Protein AF-A0A1W9TY98-F1 (afdb_monomer_lite)

Sequence (100 aa):
MCKQHLKLVKEIQIRNYDGLIGHTSLVMARYNILSLFQRESVDQRSFGDLFRACNEELVNIAFIDALSESVINSMLDLIMGKALVYFGLQNNPMPQLEGE

Secondary structure (DSSP, 8-state):
-HHHHTTTTTS----SHHHHHHHHHHHHHHHHHHHHHHHHHH-HHHHHHHHHHHHHHHHHHHHHHHHHHHHHHHHHHHHHHHHHHHTT-S--PPP-----

Foldseek 3Di:
DVCVVLPLPPPDPDPDPVVSVVSVVVSVVVVVVVVVVVCVVPPVPVVVVVVVVVVVVVVVVVVVVVVVVVVVVVVVVVVVVVVCVVVVVDPDDPDPPDDD

Radius of gyration: 33.65 Å; chains: 1; bounding box: 78×22×86 Å

pLDDT: mean 79.24, std 12.84, range [37.47, 93.38]

Structure (mmCIF, N/CA/C/O backbone):
data_AF-A0A1W9TY98-F1
#
_entry.id   AF-A0A1W9TY98-F1
#
loop_
_atom_site.group_PDB
_atom_site.id
_atom_site.type_symbol
_atom_site.label_atom_id
_atom_site.label_alt_id
_atom_site.label_comp_id
_atom_site.label_asym_id
_atom_site.label_entity_id
_atom_site.label_seq_id
_atom_site.pdbx_PDB_ins_code
_atom_site.Cartn_x
_atom_site.Cartn_y
_atom_site.Cartn_z
_atom_site.occupancy
_atom_site.B_iso_or_equiv
_atom_site.auth_seq_id
_atom_site.auth_comp_id
_atom_site.auth_asym_id
_atom_site.auth_atom_id
_atom_site.pdbx_PDB_model_num
ATOM 1 N N . MET A 1 1 ? -20.263 8.474 21.411 1.00 57.09 1 MET A N 1
ATOM 2 C CA . MET A 1 1 ? -20.675 7.485 20.393 1.00 57.09 1 MET A CA 1
ATOM 3 C C . MET A 1 1 ? -19.563 6.482 20.063 1.00 57.09 1 MET A C 1
ATOM 5 O O . MET A 1 1 ? -19.721 5.319 20.411 1.00 57.09 1 MET A O 1
ATOM 9 N N . CYS A 1 2 ? -18.405 6.892 19.523 1.00 68.19 2 CYS A N 1
ATOM 10 C CA . CYS A 1 2 ? -17.360 5.943 19.082 1.00 68.19 2 CYS A CA 1
ATOM 11 C C . CYS A 1 2 ? -16.740 5.084 20.202 1.00 68.19 2 CYS A C 1
ATOM 13 O O . CYS A 1 2 ? -16.544 3.891 20.010 1.00 68.19 2 CYS A O 1
ATOM 15 N N . LYS A 1 3 ? -16.503 5.640 21.403 1.00 66.88 3 LYS A N 1
ATOM 16 C CA . LYS A 1 3 ? -15.883 4.895 22.524 1.00 66.88 3 LYS A CA 1
ATOM 17 C C . LYS A 1 3 ? -16.678 3.658 22.970 1.00 66.88 3 LYS A C 1
ATOM 19 O O . LYS A 1 3 ? -16.085 2.669 23.386 1.00 66.88 3 LYS A O 1
ATOM 24 N N . GLN A 1 4 ? -18.009 3.721 22.896 1.00 69.75 4 GLN A N 1
ATOM 25 C CA . GLN A 1 4 ? -18.888 2.601 23.251 1.00 69.75 4 GLN A CA 1
ATOM 26 C C . GLN A 1 4 ? -18.977 1.569 22.121 1.00 69.75 4 GLN A C 1
ATOM 28 O O . GLN A 1 4 ? -18.972 0.378 22.407 1.00 69.75 4 GLN A O 1
ATOM 33 N N . HIS A 1 5 ? -18.995 2.015 20.859 1.00 73.94 5 HIS A N 1
ATOM 34 C CA . HIS A 1 5 ? -18.974 1.132 19.684 1.00 73.94 5 HIS A CA 1
ATOM 35 C C . HIS A 1 5 ? -17.668 0.339 19.569 1.00 73.94 5 HIS A C 1
ATOM 37 O O . HIS A 1 5 ? -17.687 -0.860 19.326 1.00 73.94 5 HIS A O 1
ATOM 43 N N . LEU A 1 6 ? -16.540 0.999 19.823 1.00 76.06 6 LEU A N 1
ATOM 44 C CA . LEU A 1 6 ? -15.207 0.391 19.873 1.00 76.06 6 LEU A CA 1
ATOM 45 C C . LEU A 1 6 ? -14.956 -0.387 21.175 1.00 76.06 6 LEU A C 1
ATOM 47 O O . LEU A 1 6 ? -13.871 -0.921 21.367 1.00 76.06 6 LEU A O 1
ATOM 51 N N . LYS A 1 7 ? -15.935 -0.399 22.093 1.00 76.69 7 LYS A N 1
ATOM 52 C CA . LYS A 1 7 ? -15.912 -1.100 23.386 1.00 76.69 7 LYS A CA 1
ATOM 53 C C . LYS A 1 7 ? -14.684 -0.832 24.275 1.00 76.69 7 LYS A C 1
ATOM 55 O O . LYS A 1 7 ? -14.448 -1.567 25.230 1.00 76.69 7 LYS A O 1
ATOM 60 N N . LEU A 1 8 ? -13.996 0.293 24.061 1.00 75.25 8 LEU A N 1
ATOM 61 C CA . LEU A 1 8 ? -12.752 0.686 24.745 1.00 75.25 8 LEU A CA 1
ATOM 62 C C . LEU A 1 8 ? -12.822 0.646 26.278 1.00 75.25 8 LEU A C 1
ATOM 64 O O . LEU A 1 8 ? -11.804 0.448 26.928 1.00 75.25 8 LEU A O 1
ATOM 68 N N . VAL A 1 9 ? -14.007 0.875 26.848 1.00 70.12 9 VAL A N 1
ATOM 69 C CA . VAL A 1 9 ? -14.202 1.039 28.299 1.00 70.12 9 VAL A CA 1
ATOM 70 C C . VAL A 1 9 ? -14.754 -0.220 28.973 1.00 70.12 9 VAL A C 1
ATOM 72 O O . VAL A 1 9 ? -14.525 -0.421 30.158 1.00 70.12 9 VAL A O 1
ATOM 75 N N . LYS A 1 10 ? -15.520 -1.054 28.258 1.00 70.94 10 LYS A N 1
ATOM 76 C CA . LYS A 1 10 ? -16.306 -2.138 28.880 1.00 70.94 10 LYS A CA 1
ATOM 77 C C . LYS A 1 10 ? -15.656 -3.519 28.785 1.00 70.94 10 LYS A C 1
ATOM 79 O O . LYS A 1 10 ? -16.025 -4.383 29.568 1.00 70.94 10 LYS A O 1
ATOM 84 N N . GLU A 1 11 ? -14.725 -3.735 27.856 1.00 72.50 11 GLU A N 1
ATOM 85 C CA . GLU A 1 11 ? -14.097 -5.053 27.661 1.00 72.50 11 GLU A CA 1
ATOM 86 C C . GLU A 1 11 ? -12.922 -5.326 28.606 1.00 72.50 11 GLU A C 1
ATOM 88 O O . GLU A 1 11 ? -12.552 -6.483 28.784 1.00 72.50 11 GLU A O 1
ATOM 93 N N . ILE A 1 12 ? -12.343 -4.297 29.235 1.00 73.88 12 ILE A N 1
ATOM 94 C CA . ILE A 1 12 ? -11.112 -4.461 30.008 1.00 73.88 12 ILE A CA 1
ATOM 95 C C . ILE A 1 12 ? -11.135 -3.645 31.304 1.00 73.88 12 ILE A C 1
ATOM 97 O O . ILE A 1 12 ? -11.484 -2.468 31.315 1.00 73.88 12 ILE A O 1
ATOM 101 N N . GLN A 1 13 ? -10.735 -4.283 32.408 1.00 79.56 13 GLN A N 1
ATOM 102 C CA . GLN A 1 13 ? -10.528 -3.659 33.724 1.00 79.56 13 GLN A CA 1
ATOM 103 C C . GLN A 1 13 ? -9.039 -3.647 34.099 1.00 79.56 13 GLN A C 1
ATOM 105 O O . GLN A 1 13 ? -8.647 -3.974 35.218 1.00 79.56 13 GLN A O 1
ATOM 110 N N . ILE A 1 14 ? -8.183 -3.303 33.137 1.00 82.69 14 ILE A N 1
ATOM 111 C CA . ILE A 1 14 ? -6.739 -3.199 33.361 1.00 82.69 14 ILE A CA 1
ATOM 112 C C . ILE A 1 14 ? -6.440 -1.870 34.057 1.00 82.69 14 ILE A C 1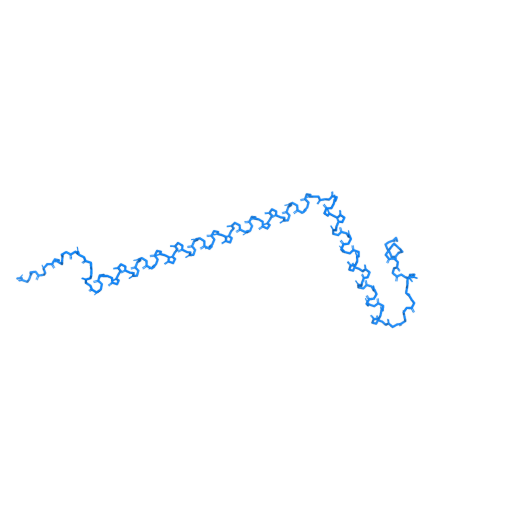
ATOM 114 O O . ILE A 1 14 ? -6.892 -0.815 33.619 1.00 82.69 14 ILE A O 1
ATOM 118 N N . ARG A 1 15 ? -5.659 -1.927 35.141 1.00 82.69 15 ARG A N 1
ATOM 119 C CA . ARG A 1 15 ? -5.255 -0.755 35.942 1.00 82.69 15 ARG A CA 1
ATOM 120 C C . ARG A 1 15 ? -3.820 -0.296 35.653 1.00 82.69 15 ARG A C 1
ATOM 122 O O . ARG A 1 15 ? -3.394 0.728 36.175 1.00 82.69 15 ARG A O 1
ATOM 129 N N . ASN A 1 16 ? -3.101 -1.036 34.809 1.00 89.88 16 ASN A N 1
ATOM 130 C CA . ASN A 1 16 ? -1.731 -0.743 34.399 1.00 89.88 16 ASN A CA 1
ATOM 131 C C . ASN A 1 16 ? -1.747 0.081 33.106 1.00 89.88 16 ASN A C 1
ATOM 133 O O . ASN A 1 16 ? -2.468 -0.265 32.167 1.00 89.88 16 ASN A O 1
ATOM 137 N N . TYR A 1 17 ? -0.925 1.130 33.032 1.00 90.00 17 TYR A N 1
ATOM 138 C CA . TYR A 1 17 ? -0.878 2.008 31.858 1.00 90.00 17 TYR A CA 1
ATOM 139 C C . TYR A 1 17 ? -0.456 1.269 30.584 1.00 90.00 17 TYR A C 1
ATOM 141 O O . TYR A 1 17 ? -1.133 1.409 29.569 1.00 90.00 17 TYR A O 1
ATOM 149 N N . ASP A 1 18 ? 0.562 0.407 30.646 1.00 91.69 18 ASP A N 1
ATOM 150 C CA . ASP A 1 18 ? 1.033 -0.346 29.473 1.00 91.69 18 ASP A CA 1
ATOM 151 C C . ASP A 1 18 ? -0.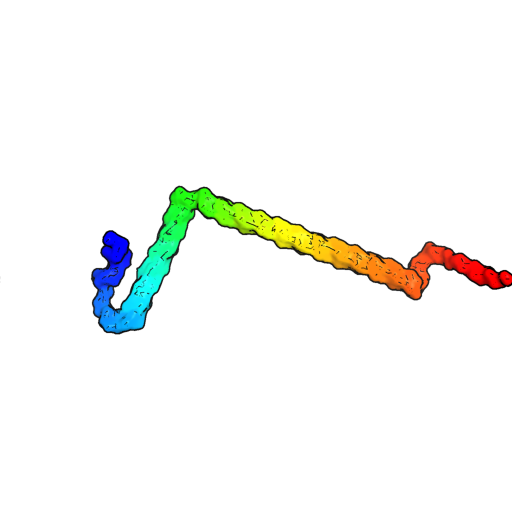055 -1.247 28.881 1.00 91.69 18 ASP A C 1
ATOM 153 O O . ASP A 1 18 ? -0.246 -1.297 27.666 1.00 91.69 18 ASP A O 1
ATOM 157 N N . GLY A 1 19 ? -0.836 -1.912 29.735 1.00 89.50 19 GLY A N 1
ATOM 158 C CA . GLY A 1 19 ? -1.941 -2.752 29.277 1.00 89.50 19 GLY A CA 1
ATOM 159 C C . GLY A 1 19 ? -3.118 -1.939 28.728 1.00 89.50 19 GLY A C 1
ATOM 160 O O . GLY A 1 19 ? -3.773 -2.373 27.782 1.00 89.50 19 GLY A O 1
ATOM 161 N N . LEU A 1 20 ? -3.362 -0.732 29.253 1.00 89.50 20 LEU A N 1
ATOM 162 C CA . LEU A 1 20 ? -4.373 0.180 28.711 1.00 89.50 20 LEU A CA 1
ATOM 163 C C . LEU A 1 20 ? -3.961 0.730 27.335 1.00 89.50 20 LEU A C 1
ATOM 165 O O . LEU A 1 20 ? -4.797 0.818 26.429 1.00 89.50 20 LEU A O 1
ATOM 169 N N . ILE A 1 21 ? -2.676 1.054 27.163 1.00 91.06 21 ILE A N 1
ATOM 170 C CA . ILE A 1 21 ? -2.090 1.480 25.886 1.00 91.06 21 ILE A CA 1
ATOM 171 C C . ILE A 1 21 ? -2.162 0.333 24.875 1.00 91.06 21 ILE A C 1
ATOM 173 O O . ILE A 1 21 ? -2.673 0.537 23.775 1.00 91.06 21 ILE A O 1
ATOM 177 N N . GLY A 1 22 ? -1.741 -0.876 25.259 1.00 91.75 22 GLY A N 1
ATOM 178 C CA . GLY A 1 22 ? -1.799 -2.066 24.406 1.00 91.75 22 GLY A CA 1
ATOM 179 C C . GLY A 1 22 ? -3.224 -2.437 23.985 1.00 91.75 22 GLY A C 1
ATOM 180 O O . GLY A 1 22 ? -3.482 -2.754 22.826 1.00 91.75 22 GLY A O 1
ATOM 181 N N . HIS A 1 23 ? -4.191 -2.336 24.898 1.00 89.69 23 HIS A N 1
ATOM 182 C CA . HIS A 1 23 ? -5.596 -2.554 24.560 1.00 89.69 23 HIS A CA 1
ATOM 183 C C . HIS A 1 23 ? -6.110 -1.508 23.563 1.00 89.69 23 HIS A C 1
ATOM 185 O O . HIS A 1 23 ? -6.744 -1.849 22.563 1.00 89.69 23 HIS A O 1
ATOM 191 N N . THR A 1 24 ? -5.814 -0.232 23.812 1.00 90.06 24 THR A N 1
ATOM 192 C CA . THR A 1 24 ? -6.253 0.870 22.948 1.00 90.06 24 THR A CA 1
ATOM 193 C C . THR A 1 24 ? -5.640 0.759 21.552 1.00 90.06 24 THR A C 1
ATOM 195 O O . THR A 1 24 ? -6.355 0.933 20.565 1.00 90.06 24 THR A O 1
ATOM 198 N N . SER A 1 25 ? -4.352 0.413 21.447 1.00 92.56 25 SER A N 1
ATOM 199 C CA . SER A 1 25 ? -3.679 0.224 20.159 1.00 92.56 25 SER A CA 1
ATOM 200 C C . SER A 1 25 ? -4.266 -0.952 19.378 1.00 92.56 25 SER A C 1
ATOM 202 O O . SER A 1 25 ? -4.552 -0.802 18.191 1.00 92.56 25 SER A O 1
ATOM 204 N N . LEU A 1 26 ? -4.555 -2.079 20.036 1.00 91.31 26 LEU A N 1
ATOM 205 C CA . LEU A 1 26 ? -5.189 -3.237 19.402 1.00 91.31 26 LEU A CA 1
ATOM 206 C C . LEU A 1 26 ? -6.611 -2.927 18.910 1.00 91.31 26 LEU A C 1
ATOM 208 O O . LEU A 1 26 ? -6.994 -3.320 17.808 1.00 91.31 26 LEU A O 1
ATOM 212 N N . VAL A 1 27 ? -7.418 -2.230 19.713 1.00 90.88 27 VAL A N 1
ATOM 213 C CA . VAL A 1 27 ? -8.762 -1.790 19.301 1.00 90.88 27 VAL A CA 1
ATOM 214 C C . VAL A 1 27 ? -8.673 -0.871 18.081 1.00 90.88 27 VAL A C 1
ATOM 216 O O . VAL A 1 27 ? -9.421 -1.067 17.123 1.00 90.88 27 VAL A O 1
ATOM 219 N N . MET A 1 28 ? -7.740 0.084 18.087 1.00 90.19 28 MET A N 1
ATOM 220 C CA . MET A 1 28 ? -7.556 1.014 16.974 1.00 90.19 28 MET A CA 1
ATOM 221 C C . MET A 1 28 ? -7.070 0.302 15.706 1.00 90.19 28 MET A C 1
ATOM 223 O O . MET A 1 28 ? -7.582 0.573 14.624 1.00 90.19 28 MET A O 1
ATOM 227 N N . ALA A 1 29 ? -6.149 -0.658 15.830 1.00 91.88 29 ALA A N 1
ATOM 228 C CA . ALA A 1 29 ? -5.670 -1.462 14.708 1.00 91.88 29 ALA A CA 1
ATOM 229 C C . ALA A 1 29 ? -6.808 -2.256 14.049 1.00 91.88 29 ALA A C 1
ATOM 231 O O . ALA A 1 29 ? -6.983 -2.187 12.834 1.00 91.88 29 ALA A O 1
ATOM 232 N N . ARG A 1 30 ? -7.640 -2.942 14.847 1.00 90.19 30 ARG A N 1
ATOM 233 C CA . ARG A 1 30 ? -8.816 -3.674 14.340 1.00 90.19 30 ARG A CA 1
ATOM 234 C C . ARG A 1 30 ? -9.787 -2.750 13.608 1.00 90.19 30 ARG A C 1
ATOM 236 O O . ARG A 1 30 ? -10.266 -3.095 12.532 1.00 90.19 30 ARG A O 1
ATOM 243 N N . TYR A 1 31 ? -10.057 -1.578 14.180 1.00 89.75 31 TYR A N 1
ATOM 244 C CA . TYR A 1 31 ? -10.932 -0.592 13.555 1.00 89.75 31 TYR A CA 1
ATOM 245 C C . TYR A 1 31 ? -10.365 -0.062 12.236 1.00 89.75 31 TYR A C 1
ATOM 247 O O . TYR A 1 31 ? -11.108 0.034 11.268 1.00 89.75 31 TYR A O 1
ATOM 255 N N . ASN A 1 32 ? -9.066 0.241 12.177 1.00 89.69 32 ASN A N 1
ATOM 256 C CA . ASN A 1 32 ? -8.416 0.729 10.960 1.00 89.69 32 ASN A CA 1
ATOM 257 C C . ASN A 1 32 ? -8.459 -0.301 9.829 1.00 89.69 32 ASN A C 1
ATOM 259 O O . ASN A 1 32 ? -8.720 0.057 8.686 1.00 89.69 32 ASN A O 1
ATOM 263 N N . ILE A 1 33 ? -8.239 -1.580 10.142 1.00 89.31 33 ILE A N 1
ATOM 264 C CA . ILE A 1 33 ? -8.347 -2.656 9.149 1.00 89.31 33 ILE A CA 1
ATOM 265 C C . ILE A 1 33 ? -9.789 -2.752 8.637 1.00 89.31 33 ILE A C 1
ATOM 267 O O . ILE A 1 33 ? -10.023 -2.783 7.433 1.00 89.31 33 ILE A O 1
ATOM 271 N N . LEU A 1 34 ? -10.771 -2.753 9.543 1.00 88.94 34 LEU A N 1
ATOM 272 C CA . LEU A 1 34 ? -12.179 -2.860 9.163 1.00 88.94 34 LEU A CA 1
ATOM 273 C C . LEU A 1 34 ? -12.658 -1.646 8.356 1.00 88.94 34 LEU A C 1
ATOM 275 O O . LEU A 1 34 ? -13.406 -1.806 7.395 1.00 88.94 34 LEU A O 1
ATOM 279 N N . SER A 1 35 ? -12.220 -0.440 8.721 1.00 85.19 35 SER A N 1
ATOM 280 C CA . SER A 1 35 ? -12.568 0.784 8.001 1.00 85.19 35 SER A CA 1
ATOM 281 C C . SER A 1 35 ? -11.919 0.837 6.619 1.00 85.19 35 SER A C 1
ATOM 283 O O . SER A 1 35 ? -12.551 1.325 5.686 1.00 85.19 35 SER A O 1
ATOM 285 N N . LEU A 1 36 ? -10.712 0.284 6.461 1.00 84.00 36 LEU A N 1
ATOM 286 C CA . LEU A 1 36 ? -10.059 0.118 5.164 1.00 84.00 36 LEU A CA 1
ATOM 287 C C . LEU A 1 36 ? -10.866 -0.816 4.258 1.00 84.00 36 LEU A C 1
ATOM 289 O O . LEU A 1 36 ? -11.238 -0.404 3.163 1.00 84.00 36 LEU A O 1
ATOM 293 N N . PHE A 1 37 ? -11.242 -2.004 4.739 1.00 84.19 37 PHE A N 1
ATOM 294 C CA . PHE A 1 37 ? -12.094 -2.922 3.972 1.00 84.19 37 PHE A CA 1
ATOM 295 C C . PHE A 1 37 ? -13.462 -2.320 3.643 1.00 84.19 37 PHE A C 1
ATOM 297 O O . PHE A 1 37 ? -13.965 -2.463 2.529 1.00 84.19 37 PHE A O 1
ATOM 304 N N . GLN A 1 38 ? -14.067 -1.601 4.591 1.00 84.69 38 GLN A N 1
ATOM 305 C CA . GLN A 1 38 ? -15.318 -0.897 4.336 1.00 84.69 38 GLN A CA 1
ATOM 306 C C . GLN A 1 38 ? -15.140 0.145 3.226 1.00 84.69 38 GLN A C 1
ATOM 308 O O . GLN A 1 38 ? -15.990 0.243 2.342 1.00 84.69 38 GLN A O 1
ATOM 313 N N . ARG A 1 39 ? -14.033 0.892 3.231 1.00 79.44 39 ARG A N 1
ATOM 314 C CA . ARG A 1 39 ? -13.739 1.900 2.212 1.00 79.44 39 ARG A CA 1
ATOM 315 C C . ARG A 1 39 ? -13.470 1.278 0.845 1.00 79.44 39 ARG A C 1
ATOM 317 O O . ARG A 1 39 ? -13.993 1.795 -0.129 1.00 79.44 39 ARG A O 1
ATOM 324 N N . GLU A 1 40 ? -12.772 0.148 0.769 1.00 72.44 40 GLU A N 1
ATOM 325 C CA . GLU A 1 40 ? -12.637 -0.619 -0.480 1.00 72.44 40 GLU A CA 1
ATOM 326 C C . GLU A 1 40 ? -13.998 -1.085 -1.018 1.00 72.44 40 GLU A C 1
ATOM 328 O O . GLU A 1 40 ? -14.249 -1.023 -2.220 1.00 72.44 40 GLU A O 1
ATOM 333 N N . SER A 1 41 ? -14.902 -1.514 -0.131 1.00 76.19 41 SER A N 1
ATOM 334 C CA . SER A 1 41 ? -16.223 -2.014 -0.532 1.00 76.19 41 SER A CA 1
ATOM 335 C C . SER A 1 41 ? -17.218 -0.919 -0.941 1.00 76.19 41 SER A C 1
ATOM 337 O O . SER A 1 41 ? -18.086 -1.167 -1.774 1.00 76.19 41 SER A O 1
ATOM 339 N N . VAL A 1 42 ? -17.115 0.282 -0.359 1.00 77.44 42 VAL A N 1
ATOM 340 C CA . VAL A 1 42 ? -18.093 1.375 -0.534 1.00 77.44 42 VAL A CA 1
ATOM 341 C C . VAL A 1 42 ? -17.577 2.476 -1.465 1.00 77.44 42 VAL A C 1
ATOM 343 O O . VAL A 1 42 ? -18.364 3.088 -2.181 1.00 77.44 42 VAL A O 1
ATOM 346 N N . ASP A 1 43 ? -16.271 2.735 -1.475 1.00 66.88 43 ASP A N 1
ATOM 347 C CA . ASP A 1 43 ? -15.637 3.848 -2.184 1.00 66.88 43 ASP A CA 1
ATOM 348 C C . ASP A 1 43 ? -14.539 3.339 -3.133 1.00 66.88 43 ASP A C 1
ATOM 350 O O . ASP A 1 43 ? -13.342 3.570 -2.946 1.00 66.88 43 ASP A O 1
ATOM 354 N N . GLN A 1 44 ? -14.966 2.654 -4.200 1.00 61.22 44 GLN A N 1
ATOM 355 C CA . GLN A 1 44 ? -14.070 2.206 -5.276 1.00 61.22 44 GLN A CA 1
ATOM 356 C C . GLN A 1 44 ? -13.346 3.369 -5.976 1.00 61.22 44 GLN A C 1
ATOM 358 O O . GLN A 1 44 ? -12.303 3.164 -6.597 1.00 61.22 44 GLN A O 1
ATOM 363 N N . ARG A 1 45 ? -13.877 4.596 -5.882 1.00 65.50 45 ARG A N 1
ATOM 364 C CA . ARG A 1 45 ? -13.343 5.765 -6.587 1.00 65.50 45 ARG A CA 1
ATOM 365 C C . ARG A 1 45 ? -12.044 6.264 -5.956 1.00 65.50 45 ARG A C 1
ATOM 367 O O . ARG A 1 45 ? -11.070 6.442 -6.677 1.00 65.50 45 ARG A O 1
ATOM 374 N N . SER A 1 46 ? -11.993 6.392 -4.627 1.00 64.25 46 SER A N 1
ATOM 375 C CA . SER A 1 46 ? -10.767 6.815 -3.926 1.00 64.25 46 SER A CA 1
ATOM 376 C C . SER A 1 46 ? -9.611 5.819 -4.089 1.00 64.25 46 SER A C 1
ATOM 378 O O . SER A 1 46 ? -8.454 6.228 -4.176 1.00 64.25 46 SER A O 1
ATOM 380 N N . PHE A 1 47 ? -9.898 4.511 -4.138 1.00 63.97 47 PHE A N 1
ATOM 381 C CA . PHE A 1 47 ? -8.867 3.499 -4.400 1.00 63.97 47 PHE A CA 1
ATOM 382 C C . PHE A 1 47 ? -8.402 3.531 -5.863 1.00 63.97 47 PHE A C 1
ATOM 384 O O . PHE A 1 47 ? -7.208 3.415 -6.135 1.00 63.97 47 PHE A O 1
ATOM 391 N N . GLY A 1 48 ? -9.329 3.758 -6.800 1.00 67.81 48 GLY A N 1
ATOM 392 C CA . GLY A 1 48 ? -9.013 3.970 -8.211 1.00 67.81 48 GLY A CA 1
ATOM 393 C C . GLY A 1 48 ? -8.090 5.169 -8.440 1.00 67.81 48 GLY A C 1
ATOM 394 O O . GLY A 1 48 ? -7.135 5.054 -9.205 1.00 67.81 48 GLY A O 1
ATOM 395 N N . ASP A 1 49 ? -8.315 6.281 -7.739 1.00 72.00 49 ASP A N 1
ATOM 396 C CA . ASP A 1 49 ? -7.471 7.477 -7.850 1.00 72.00 49 ASP A CA 1
ATOM 397 C C . ASP A 1 49 ? -6.053 7.240 -7.298 1.00 72.00 49 ASP A C 1
ATOM 399 O O . ASP A 1 49 ? -5.077 7.652 -7.924 1.00 72.00 49 ASP A O 1
ATOM 403 N N . LEU A 1 50 ? -5.910 6.511 -6.181 1.00 74.25 50 LEU A N 1
ATOM 404 C CA . LEU A 1 50 ? -4.595 6.118 -5.655 1.00 74.25 50 LEU A CA 1
ATOM 405 C C . LEU A 1 50 ? -3.864 5.171 -6.615 1.00 74.25 50 LEU A C 1
ATOM 407 O O . LEU A 1 50 ? -2.690 5.381 -6.911 1.00 74.25 50 LEU A O 1
ATOM 411 N N . PHE A 1 51 ? -4.556 4.151 -7.132 1.00 72.12 51 PHE A N 1
ATOM 412 C CA . PHE A 1 51 ? -3.982 3.223 -8.106 1.00 72.12 51 PHE A CA 1
ATOM 413 C C . PHE A 1 51 ? -3.548 3.948 -9.380 1.00 72.12 51 PHE A C 1
ATOM 415 O O . PHE A 1 51 ? -2.468 3.684 -9.900 1.00 72.12 51 PHE A O 1
ATOM 422 N N . ARG A 1 52 ? -4.361 4.892 -9.864 1.00 77.31 52 ARG A N 1
ATOM 423 C CA . ARG A 1 52 ? -4.038 5.715 -11.027 1.00 77.31 52 ARG A CA 1
ATOM 424 C C . ARG A 1 52 ? -2.803 6.576 -10.783 1.00 77.31 52 ARG A C 1
ATOM 426 O O . ARG A 1 52 ? -1.918 6.563 -11.629 1.00 77.31 52 ARG A O 1
ATOM 433 N N . ALA A 1 53 ? -2.714 7.254 -9.640 1.00 81.69 53 ALA A N 1
ATOM 434 C CA . ALA A 1 53 ? -1.535 8.043 -9.287 1.00 81.69 53 ALA A CA 1
ATOM 435 C C . ALA A 1 53 ? -0.274 7.165 -9.210 1.00 81.69 53 ALA A C 1
ATOM 437 O O . ALA A 1 53 ? 0.758 7.508 -9.778 1.00 81.69 53 ALA A O 1
ATOM 438 N N . CYS A 1 54 ? -0.365 5.984 -8.589 1.00 77.50 54 CYS A N 1
ATOM 439 C CA . CYS A 1 54 ? 0.740 5.025 -8.574 1.00 77.50 54 CYS A CA 1
ATOM 440 C C . CYS A 1 54 ? 1.118 4.543 -9.983 1.00 77.50 54 CYS A C 1
ATOM 442 O O . CYS A 1 54 ? 2.297 4.371 -10.268 1.00 77.50 54 CYS A O 1
ATOM 444 N N . ASN A 1 55 ? 0.144 4.321 -10.867 1.00 80.31 55 ASN A N 1
ATOM 445 C CA . ASN A 1 55 ? 0.392 3.880 -12.239 1.00 80.31 55 ASN A CA 1
ATOM 446 C C . ASN A 1 55 ? 1.059 4.976 -13.085 1.00 80.31 55 ASN A C 1
ATOM 448 O O . ASN A 1 55 ? 2.020 4.696 -13.796 1.00 80.31 55 ASN A O 1
ATOM 452 N N . GLU A 1 56 ? 0.603 6.224 -12.954 1.00 82.00 56 GLU A N 1
ATOM 453 C CA . GLU A 1 56 ? 1.220 7.388 -13.600 1.00 82.00 56 GLU A CA 1
ATOM 454 C C . GLU A 1 56 ? 2.693 7.545 -13.172 1.00 82.00 56 GLU A C 1
ATOM 456 O O . GLU A 1 56 ? 3.558 7.765 -14.019 1.00 82.00 56 GLU A O 1
ATOM 461 N N . GLU A 1 57 ? 3.015 7.312 -11.896 1.00 74.94 57 GLU A N 1
ATOM 462 C CA . GLU A 1 57 ? 4.406 7.313 -11.418 1.00 74.94 57 GLU A CA 1
ATOM 463 C C . GLU A 1 57 ? 5.241 6.128 -11.939 1.00 74.94 57 GLU A C 1
ATOM 465 O O . GLU A 1 57 ? 6.424 6.285 -12.242 1.00 74.94 57 GLU A O 1
ATOM 470 N N . LEU A 1 58 ? 4.651 4.939 -12.110 1.00 77.44 58 LEU A N 1
ATOM 471 C CA . LEU A 1 58 ? 5.361 3.779 -12.672 1.00 77.44 58 LEU A CA 1
ATOM 472 C C . LEU A 1 58 ? 5.806 4.009 -14.125 1.00 77.44 58 LEU A C 1
ATOM 474 O O . LEU A 1 58 ? 6.878 3.542 -14.516 1.00 77.44 58 LEU A O 1
ATOM 478 N N . VAL A 1 59 ? 5.026 4.753 -14.916 1.00 79.62 59 VAL A N 1
ATOM 479 C CA . VAL A 1 59 ? 5.405 5.135 -16.289 1.00 79.62 59 VAL A CA 1
ATOM 480 C C . VAL A 1 59 ? 6.657 6.016 -16.288 1.00 79.62 59 VAL A C 1
ATOM 482 O O . VAL A 1 59 ? 7.533 5.829 -17.133 1.00 79.62 59 VAL A O 1
ATOM 485 N N . ASN A 1 60 ? 6.788 6.925 -15.318 1.00 79.62 60 ASN A N 1
ATOM 486 C CA . ASN A 1 60 ? 7.974 7.775 -15.192 1.00 79.62 60 ASN A CA 1
ATOM 487 C C . ASN A 1 60 ? 9.237 6.956 -14.894 1.00 79.62 60 ASN A C 1
ATOM 489 O O . ASN A 1 60 ? 10.290 7.232 -15.466 1.00 79.62 60 ASN A O 1
ATOM 493 N N . ILE A 1 61 ? 9.135 5.929 -14.046 1.00 81.38 61 ILE A N 1
AT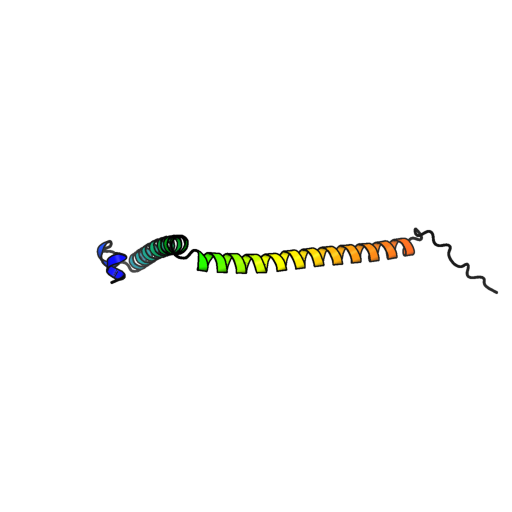OM 494 C CA . ILE A 1 61 ? 10.264 5.044 -13.719 1.00 81.38 61 ILE A CA 1
ATOM 495 C C . ILE A 1 61 ? 10.697 4.254 -14.957 1.00 81.38 61 ILE A C 1
ATOM 497 O O . ILE A 1 61 ? 11.869 4.282 -15.319 1.00 81.38 61 ILE A O 1
ATOM 501 N N . ALA A 1 62 ? 9.749 3.630 -15.664 1.00 85.00 62 ALA A N 1
ATOM 502 C CA . ALA A 1 62 ? 10.048 2.887 -16.889 1.00 85.00 62 ALA A CA 1
ATOM 503 C C . ALA A 1 62 ? 10.685 3.777 -17.973 1.00 85.00 62 ALA A C 1
ATOM 505 O O . ALA A 1 62 ? 11.570 3.339 -18.707 1.00 85.00 62 ALA A O 1
ATOM 506 N N . PHE A 1 63 ? 10.262 5.040 -18.061 1.00 83.00 63 PHE A N 1
ATOM 507 C CA . PHE A 1 63 ? 10.847 6.017 -18.975 1.00 83.00 63 PHE A CA 1
ATOM 508 C C . PHE A 1 63 ? 12.288 6.390 -18.601 1.00 83.00 63 PHE A C 1
ATOM 510 O O . PHE A 1 63 ? 13.148 6.457 -19.480 1.00 83.00 63 PHE A O 1
ATOM 517 N N . ILE A 1 64 ? 12.570 6.609 -17.312 1.00 87.94 64 ILE A N 1
ATOM 518 C CA . ILE A 1 64 ? 13.926 6.891 -16.816 1.00 87.94 64 ILE A CA 1
ATOM 519 C C . ILE A 1 64 ? 14.850 5.697 -17.069 1.00 87.94 64 ILE A C 1
ATOM 521 O O . ILE A 1 64 ? 15.967 5.888 -17.553 1.00 87.94 64 ILE A O 1
ATOM 525 N N . ASP A 1 65 ? 14.375 4.480 -16.810 1.00 90.25 65 ASP A N 1
ATOM 526 C CA . ASP A 1 65 ? 15.137 3.256 -17.052 1.00 90.25 65 ASP A CA 1
ATOM 527 C C . ASP A 1 65 ? 15.473 3.108 -18.543 1.00 90.25 65 ASP A C 1
ATOM 529 O O . ASP A 1 65 ? 16.645 2.959 -18.895 1.00 90.25 65 ASP A O 1
ATOM 533 N N . ALA A 1 66 ? 14.486 3.272 -19.431 1.00 89.31 66 ALA A N 1
ATOM 534 C CA . ALA A 1 66 ? 14.689 3.206 -20.880 1.00 89.31 66 ALA A CA 1
ATOM 535 C C . ALA A 1 66 ? 15.652 4.291 -21.399 1.00 89.31 66 ALA A C 1
ATOM 537 O O . ALA A 1 66 ? 16.490 4.031 -22.266 1.00 89.31 66 ALA A O 1
ATOM 538 N N . LEU A 1 67 ? 15.570 5.512 -20.859 1.00 89.88 67 LEU A N 1
ATOM 539 C CA . LEU A 1 67 ? 16.520 6.581 -21.170 1.00 89.88 67 LEU A CA 1
ATOM 540 C C . LEU A 1 67 ? 17.936 6.228 -20.711 1.00 89.88 67 LEU A C 1
ATOM 542 O O . LEU A 1 67 ? 18.888 6.447 -21.460 1.00 89.88 67 LEU A O 1
ATOM 546 N N . SER A 1 68 ? 18.087 5.683 -19.503 1.00 91.56 68 SER A N 1
ATOM 547 C CA . SER A 1 68 ? 19.394 5.291 -18.973 1.00 91.56 68 SER A CA 1
ATOM 548 C C . SER A 1 68 ? 20.045 4.212 -19.838 1.00 91.56 68 SER A C 1
ATOM 550 O O . SER A 1 68 ? 21.212 4.345 -20.210 1.00 91.56 68 SER A O 1
ATOM 552 N N . GLU A 1 69 ? 19.270 3.210 -20.257 1.00 92.31 69 GLU A N 1
ATOM 553 C CA . GLU A 1 69 ? 19.724 2.140 -21.138 1.00 92.31 69 GLU A CA 1
ATOM 554 C C . GLU A 1 69 ? 20.122 2.691 -22.514 1.00 92.31 69 GLU A C 1
ATOM 556 O O . GLU A 1 69 ? 21.214 2.406 -23.009 1.00 92.31 69 GLU A O 1
ATOM 561 N N . SER A 1 70 ? 19.295 3.562 -23.103 1.00 91.00 70 SER A N 1
ATOM 562 C CA . SER A 1 70 ? 19.600 4.198 -24.389 1.00 91.00 70 SER A CA 1
ATOM 563 C C . SER A 1 70 ? 20.877 5.040 -24.341 1.00 91.00 70 SER A C 1
ATOM 565 O O . SER A 1 70 ? 21.648 5.032 -25.304 1.00 91.00 70 SER A O 1
ATOM 567 N N . VAL A 1 71 ? 21.111 5.778 -23.252 1.00 93.38 71 VAL A N 1
ATOM 568 C CA . VAL A 1 71 ? 22.316 6.604 -23.089 1.00 93.38 71 VAL A CA 1
ATOM 569 C C . VAL A 1 71 ? 23.546 5.724 -22.902 1.00 93.38 71 VAL A C 1
ATOM 571 O O . VAL A 1 71 ? 24.562 5.972 -23.548 1.00 93.38 71 VAL A O 1
ATOM 574 N N . ILE A 1 72 ? 23.468 4.686 -22.068 1.00 93.19 72 ILE A N 1
ATOM 575 C CA . ILE A 1 72 ? 24.586 3.763 -21.831 1.00 93.19 72 ILE A CA 1
ATOM 576 C C . ILE A 1 72 ? 24.975 3.049 -23.128 1.00 93.19 72 ILE A C 1
ATOM 578 O O . ILE A 1 72 ? 26.158 3.017 -23.463 1.00 93.19 72 ILE A O 1
ATOM 582 N N . ASN A 1 73 ? 24.003 2.554 -23.897 1.00 92.81 73 ASN A N 1
ATOM 583 C CA . ASN A 1 73 ? 24.264 1.886 -25.173 1.00 92.81 73 ASN A CA 1
ATOM 584 C C . ASN A 1 73 ? 24.919 2.835 -26.190 1.00 92.81 73 ASN A C 1
ATOM 586 O O . ASN A 1 73 ? 25.940 2.494 -26.779 1.00 92.81 73 ASN A O 1
ATOM 590 N N . SER A 1 74 ? 24.419 4.069 -26.312 1.00 92.12 74 SER A N 1
ATOM 591 C CA . SER A 1 74 ? 25.025 5.095 -27.177 1.00 92.12 74 SER A CA 1
ATOM 592 C C . SER A 1 74 ? 26.460 5.452 -26.757 1.00 92.12 74 SER A C 1
ATOM 594 O O . SER A 1 74 ? 27.354 5.608 -27.593 1.00 92.12 74 SER A O 1
ATOM 596 N N . MET A 1 75 ? 26.721 5.528 -25.449 1.00 93.25 75 MET A N 1
ATOM 597 C CA . MET A 1 75 ? 28.068 5.759 -24.921 1.00 93.25 75 MET A CA 1
ATOM 598 C C . MET A 1 75 ? 29.006 4.584 -25.216 1.00 93.25 75 MET A C 1
ATOM 600 O O . MET A 1 75 ? 30.156 4.810 -25.593 1.00 93.25 75 MET A O 1
ATOM 604 N N . LEU A 1 76 ? 28.535 3.342 -25.073 1.00 92.31 76 LEU A N 1
ATOM 605 C CA . LEU A 1 76 ? 29.307 2.142 -25.403 1.00 92.31 76 LEU A CA 1
ATOM 606 C C . LEU A 1 76 ? 29.651 2.088 -26.892 1.00 92.31 76 LEU A C 1
ATOM 608 O O . LEU A 1 76 ? 30.807 1.829 -27.224 1.00 92.31 76 LEU A O 1
ATOM 612 N N . ASP A 1 77 ? 28.707 2.415 -27.773 1.00 92.25 77 ASP A N 1
ATOM 613 C CA . ASP A 1 77 ? 28.945 2.494 -29.218 1.00 92.25 77 ASP A CA 1
ATOM 614 C C . ASP A 1 77 ? 29.992 3.562 -29.561 1.00 92.25 77 ASP A C 1
ATOM 616 O O . ASP A 1 77 ? 30.907 3.315 -30.351 1.00 92.25 77 ASP A O 1
ATOM 620 N N . LEU A 1 78 ? 29.930 4.733 -28.916 1.00 92.06 78 LEU A N 1
ATOM 621 C CA . LEU A 1 78 ? 30.922 5.794 -29.101 1.00 92.06 78 LEU A CA 1
ATOM 622 C C . LEU A 1 78 ? 32.317 5.370 -28.618 1.00 92.06 78 LEU A C 1
ATOM 624 O O . LEU A 1 78 ? 33.320 5.653 -29.281 1.00 92.06 78 LEU A O 1
ATOM 628 N N . ILE A 1 79 ? 32.397 4.704 -27.464 1.00 93.31 79 ILE A N 1
ATOM 629 C CA . ILE A 1 79 ? 33.658 4.214 -26.895 1.00 93.31 79 ILE A CA 1
ATOM 630 C C . ILE A 1 79 ? 34.243 3.110 -27.777 1.00 93.31 79 ILE A C 1
ATOM 632 O O . ILE A 1 79 ? 35.428 3.172 -28.104 1.00 93.31 79 ILE A O 1
ATOM 636 N N . MET A 1 80 ? 33.432 2.142 -28.211 1.00 90.81 80 MET A N 1
ATOM 637 C CA . MET A 1 80 ? 33.870 1.077 -29.114 1.00 90.81 80 MET A CA 1
ATOM 638 C C . MET A 1 80 ? 34.321 1.635 -30.464 1.00 90.81 80 MET A C 1
ATOM 640 O O . MET A 1 80 ? 35.391 1.262 -30.939 1.00 90.81 80 MET A O 1
ATOM 644 N N . GLY A 1 81 ? 33.585 2.586 -31.045 1.00 86.88 81 GLY A N 1
ATOM 645 C CA . GLY A 1 81 ? 33.984 3.260 -32.281 1.00 86.88 81 GLY A CA 1
ATOM 646 C C . GLY A 1 81 ? 35.339 3.962 -32.152 1.00 86.88 81 GLY A C 1
ATOM 647 O O . GLY A 1 81 ? 36.224 3.767 -32.983 1.00 86.88 81 GLY A O 1
ATOM 648 N N . LYS A 1 82 ? 35.559 4.716 -31.067 1.00 87.62 82 LYS A N 1
ATOM 649 C CA . LYS A 1 82 ? 36.863 5.350 -30.798 1.00 87.62 82 LYS A CA 1
ATOM 650 C C . LYS A 1 82 ? 37.977 4.332 -30.547 1.00 87.62 82 LYS A C 1
ATOM 652 O O . LYS A 1 82 ? 39.101 4.550 -30.996 1.00 87.62 82 LYS A O 1
ATOM 657 N N . ALA A 1 83 ? 37.684 3.232 -29.859 1.00 86.31 83 ALA A N 1
ATOM 658 C CA . ALA A 1 83 ? 38.649 2.166 -29.615 1.00 86.31 83 ALA A CA 1
ATOM 659 C C . ALA A 1 83 ? 39.072 1.477 -30.923 1.00 86.31 83 ALA A C 1
ATOM 661 O O . ALA A 1 83 ? 40.264 1.274 -31.138 1.00 86.31 83 ALA A O 1
ATOM 662 N N . LEU A 1 84 ? 38.134 1.188 -31.832 1.00 85.62 84 LEU A N 1
ATOM 663 C CA . LEU A 1 84 ? 38.436 0.603 -33.145 1.00 85.62 84 LEU A CA 1
ATOM 664 C C . LEU A 1 84 ? 39.363 1.496 -33.978 1.00 85.62 84 LEU A C 1
ATOM 666 O O . LEU A 1 84 ? 40.280 0.984 -34.618 1.00 85.62 84 LEU A O 1
ATOM 670 N N . VAL A 1 85 ? 39.170 2.817 -33.929 1.00 85.62 85 VAL A N 1
ATOM 671 C CA . VAL A 1 85 ? 40.074 3.785 -34.574 1.00 85.62 85 VAL A CA 1
ATOM 672 C C . VAL A 1 85 ? 41.455 3.771 -33.918 1.00 85.62 85 VAL A C 1
ATOM 674 O O . VAL A 1 85 ? 42.458 3.692 -34.621 1.00 85.62 85 VAL A O 1
ATOM 677 N N . TYR A 1 86 ? 41.524 3.810 -32.584 1.00 80.12 86 TYR A N 1
ATOM 678 C CA . TYR A 1 86 ? 42.794 3.821 -31.849 1.00 80.12 86 TYR A CA 1
ATOM 679 C C . TYR A 1 86 ? 43.635 2.560 -32.100 1.00 80.12 86 TYR A C 1
ATOM 681 O O . TYR A 1 86 ? 44.848 2.648 -32.269 1.00 80.12 86 TYR A O 1
ATOM 689 N N . PHE A 1 87 ? 42.992 1.393 -32.166 1.00 86.62 87 PHE A N 1
ATOM 690 C CA . PHE A 1 87 ? 43.653 0.116 -32.447 1.00 86.62 87 PHE A CA 1
ATOM 691 C C . PHE A 1 87 ? 43.847 -0.166 -33.948 1.00 86.62 87 PHE A C 1
ATOM 693 O O . PHE A 1 87 ? 44.378 -1.218 -34.295 1.00 86.62 87 PHE A O 1
ATOM 700 N N . GLY A 1 88 ? 43.437 0.743 -34.843 1.00 78.94 88 GLY A N 1
ATOM 701 C CA . GLY A 1 88 ? 43.612 0.592 -36.294 1.00 78.94 88 GLY A CA 1
ATOM 702 C C . GLY A 1 88 ? 42.764 -0.519 -36.925 1.00 78.94 88 GLY A C 1
ATOM 703 O O . GLY A 1 88 ? 43.110 -1.028 -37.986 1.00 78.94 88 GLY A O 1
ATOM 704 N N . LEU A 1 89 ? 41.665 -0.914 -36.277 1.0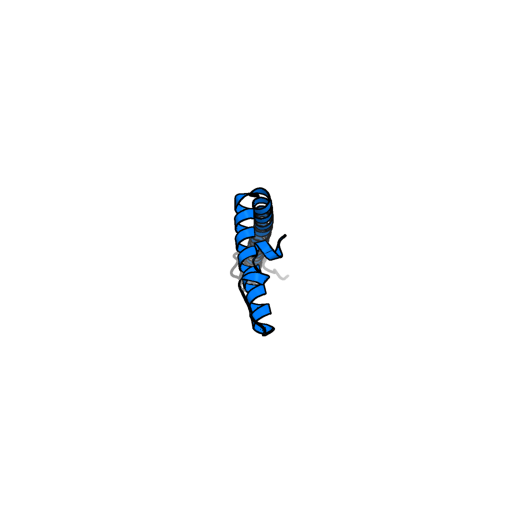0 78.12 89 LEU A N 1
ATOM 705 C CA . LEU A 1 89 ? 40.781 -2.006 -36.709 1.00 78.12 89 LEU A CA 1
ATOM 706 C C . LEU A 1 89 ? 39.648 -1.536 -37.640 1.00 78.12 89 LEU A C 1
ATOM 708 O O . LEU A 1 89 ? 38.862 -2.351 -38.121 1.00 78.12 89 LEU A O 1
ATOM 712 N N . GLN A 1 90 ? 39.544 -0.229 -37.897 1.00 68.94 90 GLN A N 1
ATOM 713 C CA . GLN A 1 90 ? 38.575 0.339 -38.831 1.00 68.94 90 GLN A CA 1
ATOM 714 C C . GLN A 1 90 ? 39.182 0.443 -40.241 1.00 68.94 90 GLN A C 1
ATOM 716 O O . GLN A 1 90 ? 40.170 1.141 -40.444 1.00 68.94 90 GLN A O 1
ATOM 721 N N . ASN A 1 91 ? 38.563 -0.219 -41.227 1.00 62.75 91 ASN A N 1
ATOM 722 C CA . ASN A 1 91 ? 38.973 -0.207 -42.639 1.00 62.75 91 ASN A CA 1
ATOM 723 C C . ASN A 1 91 ? 38.649 1.133 -43.336 1.00 62.75 91 ASN A C 1
ATOM 725 O O . ASN A 1 91 ? 37.839 1.170 -44.258 1.00 62.75 91 ASN A O 1
ATOM 729 N N . ASN A 1 92 ? 39.271 2.231 -42.908 1.00 56.12 92 ASN A N 1
ATOM 730 C CA . ASN A 1 92 ? 39.387 3.438 -43.724 1.00 56.12 92 ASN A CA 1
ATOM 731 C C . ASN A 1 92 ? 40.846 3.566 -44.181 1.00 56.12 92 ASN A C 1
ATOM 733 O 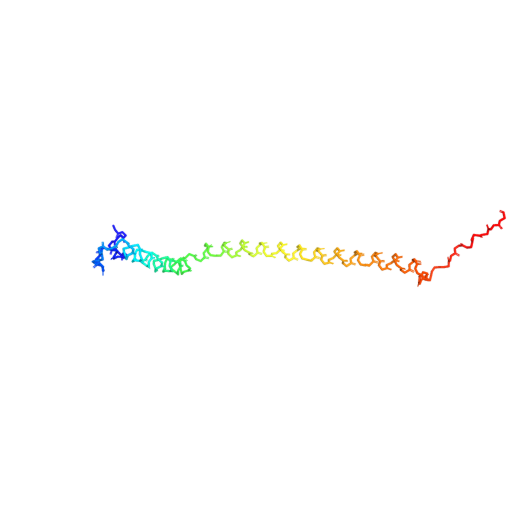O . ASN A 1 92 ? 41.738 3.529 -43.331 1.00 56.12 92 ASN A O 1
ATOM 737 N N . PRO A 1 93 ? 41.125 3.710 -45.490 1.00 51.38 93 PRO A N 1
ATOM 738 C CA . PRO A 1 93 ? 42.484 3.951 -45.946 1.00 51.38 93 PRO A CA 1
ATOM 739 C C . PRO A 1 93 ? 42.966 5.285 -45.365 1.00 51.38 93 PRO A C 1
ATOM 741 O O . PRO A 1 93 ? 42.342 6.326 -45.573 1.00 51.38 93 PRO A O 1
ATOM 744 N N . MET A 1 94 ? 44.055 5.242 -44.596 1.00 54.91 94 MET A N 1
ATOM 745 C CA . MET A 1 94 ? 44.746 6.437 -44.113 1.00 54.91 94 MET A CA 1
ATOM 746 C C . MET A 1 94 ? 45.118 7.315 -45.319 1.00 54.91 94 MET A C 1
ATOM 748 O O . MET A 1 94 ? 45.723 6.785 -46.256 1.00 54.91 94 MET A O 1
ATOM 752 N N . PRO A 1 95 ? 44.818 8.628 -45.327 1.00 53.25 95 PRO A N 1
ATOM 753 C CA . PRO A 1 95 ? 45.459 9.520 -46.276 1.00 53.25 95 PRO A CA 1
ATOM 754 C C . PRO A 1 95 ? 46.961 9.462 -45.997 1.00 53.25 95 PRO A C 1
ATOM 756 O O . PRO A 1 95 ? 47.423 9.768 -44.896 1.00 53.25 95 PRO A O 1
ATOM 759 N N . GLN A 1 96 ? 47.702 8.970 -46.985 1.00 49.50 96 GLN A N 1
ATOM 760 C CA . GLN A 1 96 ? 49.152 8.982 -46.980 1.00 49.50 96 GLN A CA 1
ATOM 761 C C . GLN A 1 96 ? 49.575 10.447 -46.858 1.00 49.50 96 GLN A C 1
ATOM 763 O O . GLN A 1 96 ? 49.250 11.268 -47.713 1.00 49.50 96 GLN A O 1
ATOM 768 N N . LEU A 1 97 ? 50.238 10.780 -45.750 1.00 56.38 97 LEU A N 1
ATOM 769 C CA . LEU A 1 97 ? 51.009 12.010 -45.629 1.00 56.38 97 LEU A CA 1
ATOM 770 C C . LEU A 1 97 ? 52.161 11.896 -46.635 1.00 56.38 97 LEU A C 1
ATOM 772 O O . LEU A 1 97 ? 53.220 11.364 -46.306 1.00 56.38 97 LEU A O 1
ATOM 776 N N . GLU A 1 98 ? 51.920 12.327 -47.873 1.00 38.81 98 GLU A N 1
ATOM 777 C CA . GLU A 1 98 ? 52.989 12.642 -48.812 1.00 38.81 98 GLU A CA 1
ATOM 778 C C . GLU A 1 98 ? 53.727 13.860 -48.259 1.00 38.81 98 GLU A C 1
ATOM 780 O O . GLU A 1 98 ? 53.189 14.964 -48.173 1.00 38.81 98 GLU A O 1
ATOM 785 N N . GLY A 1 99 ? 54.947 13.610 -47.793 1.00 55.22 99 GLY A N 1
ATOM 786 C CA . GLY A 1 99 ? 55.947 14.650 -47.701 1.00 55.22 99 GLY A 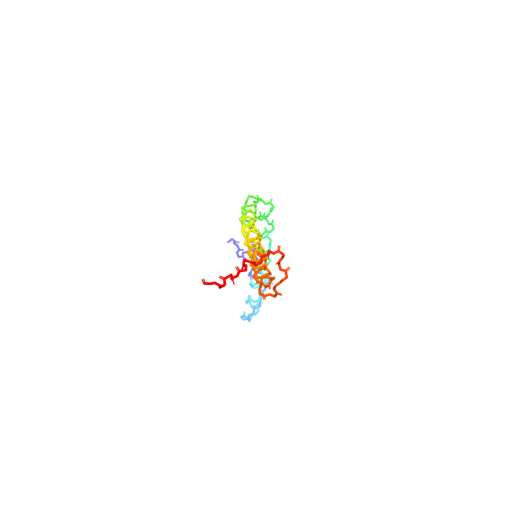CA 1
ATOM 787 C C . GLY A 1 99 ? 56.520 14.889 -49.088 1.00 55.22 99 GLY A C 1
ATOM 788 O O . GLY A 1 99 ? 57.107 13.970 -49.648 1.00 55.22 99 GLY A O 1
ATOM 789 N N . GLU A 1 100 ? 56.368 16.116 -49.574 1.00 37.47 100 GLU A N 1
ATOM 790 C CA . GLU A 1 100 ? 57.385 16.906 -50.279 1.00 37.47 100 GLU A CA 1
ATOM 791 C C . GLU A 1 100 ? 57.210 18.377 -49.881 1.00 37.47 100 GLU A C 1
ATOM 793 O O . GLU A 1 100 ? 56.048 18.845 -49.809 1.00 37.47 100 GLU A O 1
#